Protein AF-A0A1I6UL20-F1 (afdb_monomer_lite)

Secondary structure (DSSP, 8-state):
---------GGG--GGGTT-------HHHHHHHHHGGGSS------TTTHHHHHHHHHHHHHHH-PPP------EE-SS--TTS-SEE--HHHHHHHHHHHTT--S---HHHHHHHHHHHHHGGGHHHHHHSSTTT--

pLDDT: mean 84.68, std 15.03, range [35.81, 98.38]

Sequence (138 aa):
MKTGKHSLSPVIFSGVDFRKRFVLCSLNGASCTWIASKVPALLIGCLLNASAVAEAANHIQKQTGANITVVPCGEHWEDPKDDENDLRPVIEDYLGAGALIEKLQGSKSVEAQLCMGAFQYAKSNLNEYIWDCGRCNA

Foldseek 3Di:
DPPDPDDPDPVVDDPVCPPPDDDDDDPQVVVVVVVCVPPPDDDDFALVCLQVRQVVVQVVCVVPVDDDDQDQRAAADPDDDPPDDRGDHDQRSLLRLLSNLCNHDDDDDPSNVVSVVSNVVCVVVVVVSNCVTPVNVD

Structure (mmCIF, N/CA/C/O backbone):
data_AF-A0A1I6UL20-F1
#
_entry.id   AF-A0A1I6UL20-F1
#
loop_
_atom_site.group_PDB
_atom_site.id
_atom_site.type_symbol
_atom_site.label_atom_id
_atom_site.label_alt_id
_atom_site.label_comp_id
_atom_site.label_asym_id
_atom_site.label_entity_id
_atom_site.label_seq_id
_atom_site.pdbx_PDB_ins_code
_atom_site.Cartn_x
_atom_site.Cartn_y
_atom_site.Cartn_z
_atom_site.occupancy
_atom_site.B_iso_or_equiv
_atom_site.auth_seq_id
_atom_site.auth_comp_id
_atom_site.auth_asym_id
_atom_site.auth_atom_id
_atom_site.pdbx_PDB_model_num
ATOM 1 N N . MET A 1 1 ? 8.675 -31.306 -12.200 1.00 42.25 1 MET A N 1
ATOM 2 C CA . MET A 1 1 ? 8.401 -29.878 -11.932 1.00 42.25 1 MET A CA 1
ATOM 3 C C . MET A 1 1 ? 9.044 -29.092 -13.066 1.00 42.25 1 MET A C 1
ATOM 5 O O . MET A 1 1 ? 10.257 -29.148 -13.187 1.00 42.25 1 MET A O 1
ATOM 9 N N . LYS A 1 2 ? 8.264 -28.517 -13.995 1.00 36.66 2 LYS A N 1
ATOM 10 C CA . LYS A 1 2 ? 8.840 -27.716 -15.089 1.00 36.66 2 LYS A CA 1
ATOM 11 C C . LYS A 1 2 ? 9.354 -26.423 -14.465 1.00 36.66 2 LYS A C 1
ATOM 13 O O . LYS A 1 2 ? 8.548 -25.583 -14.082 1.00 36.66 2 LYS A O 1
ATOM 18 N N . THR A 1 3 ? 10.665 -26.312 -14.309 1.00 42.94 3 THR A N 1
ATOM 19 C CA . THR A 1 3 ? 11.349 -25.074 -13.947 1.00 42.94 3 THR A CA 1
ATOM 20 C C . THR A 1 3 ? 11.181 -24.112 -15.120 1.00 42.94 3 THR A C 1
ATOM 22 O O . THR A 1 3 ? 11.924 -24.143 -16.099 1.00 42.94 3 THR A O 1
ATOM 25 N N . GLY A 1 4 ? 10.110 -23.317 -15.085 1.00 47.62 4 GLY A N 1
ATOM 26 C CA . GLY A 1 4 ? 9.988 -22.182 -15.988 1.00 47.62 4 GLY A CA 1
ATOM 27 C C . GLY A 1 4 ? 11.158 -21.241 -15.719 1.00 47.62 4 GLY A C 1
ATOM 28 O O . GLY A 1 4 ? 11.658 -21.182 -14.599 1.00 47.62 4 GLY A O 1
ATOM 29 N N . LYS A 1 5 ? 11.625 -20.513 -16.732 1.00 44.62 5 LYS A N 1
ATOM 30 C CA . LYS A 1 5 ? 12.512 -19.361 -16.526 1.00 44.62 5 LYS A CA 1
ATOM 31 C C . LYS A 1 5 ? 11.761 -18.354 -15.641 1.00 44.62 5 LYS A C 1
ATOM 33 O O . LYS A 1 5 ? 10.988 -17.553 -16.154 1.00 44.62 5 LYS A O 1
ATOM 38 N N . HIS A 1 6 ? 11.862 -18.480 -14.323 1.00 52.03 6 HIS A N 1
ATOM 39 C CA . HIS A 1 6 ? 11.044 -17.711 -13.393 1.00 52.03 6 HIS A CA 1
ATOM 40 C C . HIS A 1 6 ? 11.628 -16.302 -13.282 1.00 52.03 6 HIS A C 1
ATOM 42 O O . HIS A 1 6 ? 12.657 -16.099 -12.649 1.00 52.03 6 HIS A O 1
ATOM 48 N N . SER A 1 7 ? 10.979 -15.340 -13.934 1.00 70.19 7 SER A N 1
ATOM 49 C CA . SER A 1 7 ? 11.178 -13.914 -13.681 1.00 70.19 7 SER A CA 1
ATOM 50 C C . SER A 1 7 ? 10.078 -13.430 -12.732 1.00 70.19 7 SER A C 1
ATOM 52 O O . SER A 1 7 ? 8.938 -13.877 -12.842 1.00 70.19 7 SER A O 1
ATOM 54 N N . LEU A 1 8 ? 10.403 -12.509 -11.820 1.00 74.56 8 LEU A N 1
ATOM 55 C CA . LEU A 1 8 ? 9.421 -11.782 -10.999 1.00 74.56 8 LEU A CA 1
ATOM 56 C C . LEU A 1 8 ? 8.729 -10.651 -11.777 1.00 74.56 8 LEU A C 1
ATOM 58 O O . LEU A 1 8 ? 7.949 -9.890 -11.211 1.00 74.56 8 LEU A O 1
ATOM 62 N N . SER A 1 9 ? 9.017 -10.524 -13.073 1.00 81.94 9 SER A N 1
ATOM 63 C CA . SER A 1 9 ? 8.456 -9.469 -13.897 1.00 81.94 9 SER A CA 1
ATOM 64 C C . SER A 1 9 ? 6.933 -9.614 -14.028 1.00 81.94 9 SER A C 1
ATOM 66 O O . SER A 1 9 ? 6.451 -10.653 -14.474 1.00 81.94 9 SER A O 1
ATOM 68 N N . PRO A 1 10 ? 6.135 -8.587 -13.703 1.00 82.12 10 PRO A N 1
ATOM 69 C CA . PRO A 1 10 ? 4.684 -8.676 -13.836 1.00 82.12 10 PRO A CA 1
ATOM 70 C C . PRO A 1 10 ? 4.232 -8.828 -15.297 1.00 82.12 10 PRO A C 1
ATOM 72 O O . PRO A 1 10 ? 3.185 -9.420 -15.545 1.00 82.12 10 PRO A O 1
ATOM 75 N N . VAL A 1 11 ? 5.026 -8.368 -16.277 1.00 84.88 11 VAL A N 1
ATOM 76 C CA . VAL A 1 11 ? 4.638 -8.392 -17.702 1.00 84.88 11 VAL A CA 1
ATOM 77 C C . VAL A 1 11 ? 4.611 -9.792 -18.316 1.00 84.88 11 VAL A C 1
ATOM 79 O O . VAL A 1 11 ? 4.059 -9.970 -19.399 1.00 84.88 11 VAL A O 1
ATOM 82 N N . ILE A 1 12 ? 5.187 -10.794 -17.643 1.00 83.81 12 ILE A N 1
ATOM 83 C CA . ILE A 1 12 ? 5.136 -12.183 -18.116 1.00 83.81 12 ILE A CA 1
ATOM 84 C C . ILE A 1 12 ? 3.815 -12.884 -17.770 1.00 83.81 12 ILE A C 1
ATOM 86 O O . ILE A 1 12 ? 3.565 -13.968 -18.292 1.00 83.81 12 ILE A O 1
ATOM 90 N N . PHE A 1 13 ? 2.972 -12.283 -16.921 1.00 84.94 13 PHE A N 1
ATOM 91 C CA . PHE A 1 13 ? 1.656 -12.814 -16.575 1.00 84.94 13 PHE A CA 1
ATOM 92 C C . PHE A 1 13 ? 0.584 -12.197 -17.467 1.00 84.94 13 PHE A C 1
ATOM 94 O O . PHE A 1 13 ? 0.448 -10.979 -17.557 1.00 84.94 13 PHE A O 1
ATOM 101 N N . SER A 1 14 ? -0.215 -13.045 -18.110 1.00 87.62 14 SER A N 1
ATOM 102 C CA . SER A 1 14 ? -1.263 -12.596 -19.030 1.00 87.62 14 SER A CA 1
ATOM 103 C C . SER A 1 14 ? -2.567 -13.371 -18.841 1.00 87.62 14 SER A C 1
ATOM 105 O O . SER A 1 14 ? -2.679 -14.251 -17.987 1.00 87.62 14 SER A O 1
ATOM 107 N N . GLY A 1 15 ? -3.575 -13.083 -19.670 1.00 88.12 15 GLY A N 1
ATOM 108 C CA . GLY A 1 15 ? -4.857 -13.792 -19.631 1.00 88.12 15 GLY A CA 1
ATOM 109 C C . GLY A 1 15 ? -4.733 -15.313 -19.801 1.00 88.12 15 GLY A C 1
ATOM 110 O O . GLY A 1 15 ? -5.546 -16.050 -19.246 1.00 88.12 15 GLY A O 1
ATOM 111 N N . VAL A 1 16 ? -3.689 -15.809 -20.483 1.00 88.88 16 VAL A N 1
ATOM 112 C CA . VAL A 1 16 ? -3.465 -17.260 -20.630 1.00 88.88 16 VAL A CA 1
ATOM 113 C C . VAL A 1 16 ? -3.049 -17.941 -19.328 1.00 88.88 16 VAL A C 1
ATOM 115 O O . VAL A 1 16 ? -3.057 -19.170 -19.247 1.00 88.88 16 VAL A O 1
ATOM 118 N N . ASP A 1 17 ? -2.663 -17.166 -18.317 1.00 88.56 17 ASP A N 1
ATOM 119 C CA . ASP A 1 17 ? -2.243 -17.639 -17.000 1.00 88.56 17 ASP A CA 1
ATOM 120 C C . ASP A 1 17 ? -3.375 -17.641 -15.976 1.00 88.56 17 ASP A C 1
ATOM 122 O O . ASP A 1 17 ? -3.191 -18.079 -14.838 1.00 88.56 17 ASP A O 1
ATOM 126 N N . PHE A 1 18 ? -4.569 -17.215 -16.389 1.00 88.75 18 PHE A N 1
ATOM 127 C CA . PHE A 1 18 ? -5.749 -17.233 -15.546 1.00 88.75 18 PHE A CA 1
ATOM 128 C C . PHE A 1 18 ? -5.998 -18.637 -14.969 1.00 88.75 18 PHE A C 1
ATOM 130 O O . PHE A 1 18 ? -5.951 -19.643 -15.677 1.00 88.75 18 PHE A O 1
ATOM 137 N N . ARG A 1 19 ? -6.253 -18.701 -13.654 1.00 89.19 19 ARG A N 1
ATOM 138 C CA . ARG A 1 19 ? -6.438 -19.934 -12.857 1.00 89.19 19 ARG A CA 1
ATOM 139 C C . ARG A 1 19 ? -5.235 -20.886 -12.793 1.00 89.19 19 ARG A C 1
ATOM 141 O O . ARG A 1 19 ? -5.365 -21.972 -12.223 1.00 89.19 19 ARG A O 1
ATOM 148 N N . LYS A 1 20 ? -4.060 -20.512 -13.307 1.00 91.06 20 LYS A N 1
ATOM 149 C CA . LYS A 1 20 ? -2.824 -21.259 -13.032 1.00 91.06 20 LYS A CA 1
ATOM 150 C C . LYS A 1 20 ? -2.322 -20.954 -11.619 1.00 91.06 20 LYS A C 1
ATOM 152 O O . LYS A 1 20 ? -2.606 -19.905 -11.048 1.00 91.06 20 LYS A O 1
ATOM 157 N N . ARG A 1 21 ? -1.571 -21.899 -11.047 1.00 88.94 21 ARG A N 1
ATOM 158 C CA . ARG A 1 21 ? -0.901 -21.751 -9.747 1.00 88.94 21 ARG A CA 1
ATOM 159 C C . ARG A 1 21 ? 0.587 -21.541 -9.977 1.00 88.94 21 ARG A C 1
ATOM 161 O O . ARG A 1 21 ? 1.189 -22.280 -10.754 1.00 88.94 21 ARG A O 1
ATOM 168 N N . PHE A 1 22 ? 1.159 -20.573 -9.273 1.00 85.25 22 PHE A N 1
ATOM 169 C CA . PHE A 1 22 ? 2.565 -20.203 -9.373 1.00 85.25 22 PHE A CA 1
ATOM 170 C C . PHE A 1 22 ? 3.224 -20.294 -8.003 1.00 85.25 22 PHE A C 1
ATOM 172 O O . PHE A 1 22 ? 2.623 -19.923 -6.997 1.00 85.25 22 PHE A O 1
ATOM 179 N N . VAL A 1 23 ? 4.461 -20.781 -7.980 1.00 85.50 23 VAL A N 1
ATOM 180 C CA . VAL A 1 23 ? 5.352 -20.656 -6.826 1.00 85.50 23 VAL A CA 1
ATOM 181 C C . VAL A 1 23 ? 6.351 -19.570 -7.189 1.00 85.50 23 VAL A C 1
ATOM 183 O O . VAL A 1 23 ? 7.077 -19.715 -8.172 1.00 85.50 23 VAL A O 1
ATOM 186 N N . LEU A 1 24 ? 6.334 -18.468 -6.444 1.00 80.75 24 LEU A N 1
ATOM 187 C CA . LEU A 1 24 ? 7.239 -17.340 -6.631 1.00 80.75 24 LEU A CA 1
ATOM 188 C C . LEU A 1 24 ? 8.156 -17.248 -5.419 1.00 80.75 24 LEU A C 1
ATOM 190 O O . LEU A 1 24 ? 7.684 -17.222 -4.284 1.00 80.75 24 LEU A O 1
ATOM 194 N N . CYS A 1 25 ? 9.458 -17.181 -5.669 1.00 73.50 25 CYS A N 1
ATOM 195 C CA . CYS A 1 25 ? 10.449 -16.927 -4.635 1.00 73.50 25 CYS A CA 1
ATOM 196 C C . CYS A 1 25 ? 10.781 -15.432 -4.666 1.00 73.50 25 CYS A C 1
ATOM 198 O O . CYS A 1 25 ? 11.534 -14.987 -5.526 1.00 73.50 25 CYS A O 1
ATOM 200 N N . SER A 1 26 ? 10.178 -14.652 -3.769 1.00 71.19 26 SER A N 1
ATOM 201 C CA . SER A 1 26 ? 10.539 -13.249 -3.531 1.00 71.19 26 SER A CA 1
ATOM 202 C C . SER A 1 26 ? 11.200 -13.154 -2.162 1.00 71.19 26 SER A C 1
ATOM 204 O O . SER A 1 26 ? 10.614 -13.621 -1.192 1.00 71.19 26 SER A O 1
ATOM 206 N N . LEU A 1 27 ? 12.392 -12.562 -2.074 1.00 69.00 27 LEU A N 1
ATOM 207 C CA . LEU A 1 27 ? 13.114 -12.404 -0.804 1.00 69.00 27 LEU A CA 1
ATOM 208 C C . LEU A 1 27 ? 12.322 -11.532 0.189 1.00 69.00 27 LEU A C 1
ATOM 210 O O . LEU A 1 27 ? 12.098 -11.928 1.334 1.00 69.00 27 LEU A O 1
ATOM 214 N N . ASN A 1 28 ? 11.803 -10.395 -0.281 1.00 72.94 28 ASN A N 1
ATOM 215 C CA . ASN A 1 28 ? 11.163 -9.407 0.592 1.00 72.94 28 ASN A CA 1
ATOM 216 C C . ASN A 1 28 ? 9.702 -9.792 0.865 1.00 72.94 28 ASN A C 1
ATOM 218 O O . ASN A 1 28 ? 9.274 -9.918 2.013 1.00 72.94 28 ASN A O 1
ATOM 222 N N . GLY A 1 29 ? 8.937 -10.074 -0.197 1.00 72.12 29 GLY A N 1
ATOM 223 C CA . GLY A 1 29 ? 7.511 -10.382 -0.081 1.00 72.12 29 GLY A CA 1
ATOM 224 C C . GLY A 1 29 ? 7.229 -11.686 0.673 1.00 72.12 29 GLY A C 1
ATOM 225 O O . GLY A 1 29 ? 6.259 -11.761 1.431 1.00 72.12 29 GLY A O 1
ATOM 226 N N . ALA A 1 30 ? 8.076 -12.714 0.528 1.00 76.75 30 ALA A N 1
ATOM 227 C CA . ALA A 1 30 ? 7.893 -13.965 1.270 1.00 76.75 30 ALA A CA 1
ATOM 228 C C . ALA A 1 30 ? 8.090 -13.766 2.781 1.00 76.75 30 ALA A C 1
ATOM 230 O O . ALA A 1 30 ? 7.322 -14.308 3.573 1.00 76.75 30 ALA A O 1
ATOM 231 N N . SER A 1 31 ? 9.058 -12.941 3.184 1.00 75.38 31 SER A N 1
ATOM 232 C CA . SER A 1 31 ? 9.326 -12.644 4.594 1.00 75.38 31 SER A CA 1
ATOM 233 C C . SER A 1 31 ? 8.150 -11.915 5.252 1.00 75.38 31 SER A C 1
ATOM 235 O O . SER A 1 31 ? 7.654 -12.351 6.294 1.00 75.38 31 SER A O 1
ATOM 237 N N . CYS A 1 32 ? 7.622 -10.866 4.609 1.00 75.81 32 CYS A N 1
ATOM 238 C CA . CYS A 1 32 ? 6.460 -10.131 5.118 1.00 75.81 32 CYS A CA 1
ATOM 239 C C . CYS A 1 32 ? 5.214 -11.021 5.221 1.00 75.81 32 CYS A C 1
ATOM 241 O O . CYS A 1 32 ? 4.512 -10.998 6.233 1.00 75.81 32 CYS A O 1
ATOM 243 N N . THR A 1 33 ? 4.947 -11.838 4.197 1.00 78.56 33 THR A N 1
ATOM 244 C CA . THR A 1 33 ? 3.775 -12.731 4.187 1.00 78.56 33 THR A CA 1
ATOM 245 C C . THR A 1 33 ? 3.884 -13.858 5.211 1.00 78.56 33 THR A C 1
ATOM 247 O O . THR A 1 33 ? 2.887 -14.203 5.844 1.00 78.56 33 THR A O 1
ATOM 250 N N . TRP A 1 34 ? 5.088 -14.385 5.442 1.00 81.06 34 TRP A N 1
ATOM 251 C CA . TRP A 1 34 ? 5.339 -15.369 6.491 1.00 81.06 34 TRP A CA 1
ATOM 252 C C . TRP A 1 34 ? 5.070 -14.803 7.888 1.00 81.06 34 TRP A C 1
ATOM 254 O O . TRP A 1 34 ? 4.348 -15.419 8.676 1.00 81.06 34 TRP A O 1
ATOM 264 N N . ILE A 1 35 ? 5.585 -13.607 8.189 1.00 77.75 35 ILE A N 1
ATOM 265 C CA . ILE A 1 35 ? 5.357 -12.931 9.478 1.00 77.75 35 ILE A CA 1
ATOM 266 C C . ILE A 1 35 ? 3.864 -12.632 9.669 1.00 77.75 35 ILE A C 1
ATOM 268 O O . ILE A 1 35 ? 3.306 -12.871 10.742 1.00 77.75 35 ILE A O 1
ATOM 272 N N . ALA A 1 36 ? 3.196 -12.179 8.610 1.00 82.69 36 ALA A N 1
ATOM 273 C CA . ALA A 1 36 ? 1.776 -11.862 8.623 1.00 82.69 36 ALA A CA 1
ATOM 274 C C . ALA A 1 36 ? 0.851 -13.099 8.607 1.00 82.69 36 ALA A C 1
ATOM 276 O O . ALA A 1 36 ? -0.364 -12.953 8.692 1.00 82.69 36 ALA A O 1
ATOM 277 N N . SER A 1 37 ? 1.379 -14.328 8.581 1.00 81.94 37 SER A N 1
ATOM 278 C CA . SER A 1 37 ? 0.563 -15.559 8.612 1.00 81.94 37 SER A CA 1
ATOM 279 C C . SER A 1 37 ? -0.337 -15.693 9.849 1.00 81.94 37 SER A C 1
ATOM 281 O O . SER A 1 37 ? -1.275 -16.487 9.851 1.00 81.94 37 SER A O 1
ATOM 283 N N . LYS A 1 38 ? -0.057 -14.921 10.903 1.00 83.94 38 LYS A N 1
ATOM 284 C CA . LYS A 1 38 ? -0.797 -14.931 12.169 1.00 83.94 38 LYS A CA 1
ATOM 285 C C . LYS A 1 38 ? -1.846 -13.823 12.286 1.00 83.94 38 LYS A C 1
ATOM 287 O O . LYS A 1 38 ? -2.541 -13.782 13.300 1.00 83.94 38 LYS A O 1
ATOM 292 N N . VAL A 1 39 ? -1.950 -12.912 11.313 1.00 86.38 39 VAL A N 1
ATOM 293 C CA . VAL A 1 39 ? -2.951 -11.835 11.371 1.00 86.38 39 VAL A CA 1
ATOM 294 C C . VAL A 1 39 ? -4.317 -12.312 10.853 1.00 86.38 39 VAL A C 1
ATOM 296 O O . VAL A 1 39 ? -4.366 -13.224 10.029 1.00 86.38 39 VAL A O 1
ATOM 299 N N . PRO A 1 40 ? -5.440 -11.707 11.292 1.00 86.25 40 PRO A N 1
ATOM 300 C CA . PRO A 1 40 ? -6.785 -12.148 10.899 1.00 86.25 40 PRO A CA 1
ATOM 301 C C . PRO A 1 40 ? -7.062 -12.068 9.394 1.00 86.25 40 PRO A C 1
ATOM 303 O O . PRO A 1 40 ? -7.881 -12.819 8.870 1.00 86.25 40 PRO A O 1
ATOM 306 N N . ALA A 1 41 ? -6.396 -11.142 8.703 1.00 92.19 41 ALA A N 1
ATOM 307 C CA . ALA A 1 41 ? -6.474 -10.984 7.262 1.00 92.19 41 ALA A CA 1
ATOM 308 C C . ALA A 1 41 ? -5.159 -10.412 6.729 1.00 92.19 41 ALA A C 1
ATOM 310 O O . ALA A 1 41 ? -4.626 -9.452 7.283 1.00 92.19 41 ALA A O 1
ATOM 311 N N . LEU A 1 42 ? -4.668 -10.984 5.629 1.00 93.38 42 LEU A N 1
ATOM 312 C CA . LEU A 1 42 ? -3.484 -10.524 4.913 1.00 93.38 42 LEU A CA 1
ATOM 313 C C . LEU A 1 42 ? -3.882 -10.142 3.488 1.00 93.38 42 LEU A C 1
ATOM 315 O O . LEU A 1 42 ? -4.407 -10.966 2.741 1.00 93.38 42 LEU A O 1
ATOM 319 N N . LEU A 1 43 ? -3.624 -8.890 3.119 1.00 94.44 43 LEU A N 1
ATOM 320 C CA . LEU A 1 43 ? -3.861 -8.357 1.782 1.00 94.44 43 LEU A CA 1
ATOM 321 C C . LEU A 1 43 ? -2.531 -7.921 1.169 1.00 94.44 43 LEU A C 1
ATOM 323 O O . LEU A 1 43 ? -1.673 -7.390 1.870 1.00 94.44 43 LEU A O 1
ATOM 327 N N . ILE A 1 44 ? -2.376 -8.126 -0.140 1.00 93.38 44 ILE A N 1
ATOM 328 C CA . ILE A 1 44 ? -1.166 -7.754 -0.882 1.00 93.38 44 ILE A CA 1
ATOM 329 C C . ILE A 1 44 ? -1.500 -6.602 -1.826 1.00 93.38 44 ILE A C 1
ATOM 331 O O . ILE A 1 44 ? -2.344 -6.742 -2.715 1.00 93.38 44 ILE A O 1
ATOM 335 N N . GLY A 1 45 ? -0.840 -5.465 -1.610 1.00 92.75 45 GLY A N 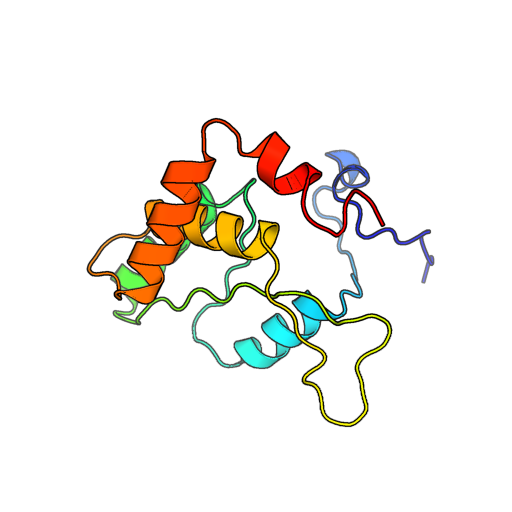1
ATOM 336 C CA . GLY A 1 45 ? -1.051 -4.230 -2.357 1.00 92.75 45 GLY A CA 1
ATOM 337 C C . GLY A 1 45 ? 0.150 -3.824 -3.200 1.00 92.75 45 GLY A C 1
ATOM 338 O O . GLY A 1 45 ? 1.295 -4.052 -2.831 1.00 92.75 45 GLY A O 1
ATOM 339 N N . CYS A 1 46 ? -0.142 -3.192 -4.327 1.00 92.62 46 CYS A N 1
ATOM 340 C CA . CYS A 1 46 ? 0.779 -2.463 -5.183 1.00 92.62 46 CYS A CA 1
ATOM 341 C C . CYS A 1 46 ? 0.039 -1.259 -5.792 1.00 92.62 46 CYS A C 1
ATOM 343 O O . CYS A 1 46 ? -1.182 -1.131 -5.666 1.00 92.62 46 CYS A O 1
ATOM 345 N N . LEU A 1 47 ? 0.752 -0.383 -6.503 1.00 92.44 47 LEU A N 1
ATOM 346 C CA . LEU A 1 47 ? 0.142 0.786 -7.155 1.00 92.44 47 LEU A CA 1
ATOM 347 C C . LEU A 1 47 ? -1.019 0.411 -8.095 1.00 92.44 47 LEU A C 1
ATOM 349 O O . LEU A 1 47 ? -2.014 1.128 -8.162 1.00 92.44 47 LEU A O 1
ATOM 353 N N . LEU A 1 48 ? -0.927 -0.738 -8.775 1.00 92.69 48 LEU A N 1
ATOM 354 C CA . LEU A 1 48 ? -1.927 -1.185 -9.751 1.00 92.69 48 LEU A CA 1
ATOM 355 C C . LEU A 1 48 ? -3.253 -1.628 -9.115 1.00 92.69 48 LEU A C 1
ATOM 357 O O . LEU A 1 48 ? -4.282 -1.597 -9.785 1.00 92.69 48 LEU A O 1
ATOM 361 N N . ASN A 1 49 ? -3.249 -2.053 -7.848 1.00 95.94 49 ASN A N 1
ATOM 362 C CA . ASN A 1 49 ? -4.441 -2.565 -7.164 1.00 95.94 49 ASN A CA 1
ATOM 363 C C . ASN A 1 49 ? -4.773 -1.814 -5.861 1.00 95.94 49 ASN A C 1
ATOM 365 O O . ASN A 1 49 ? -5.652 -2.2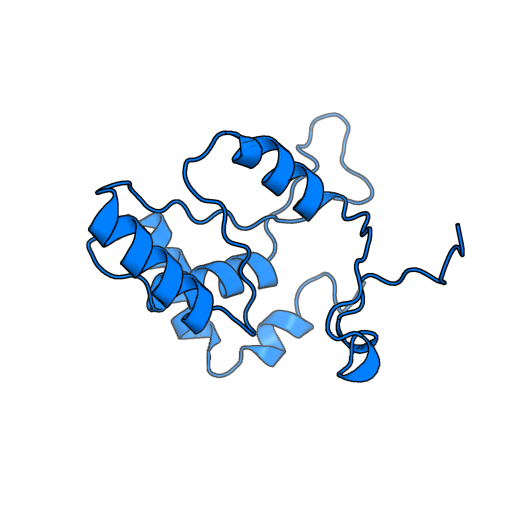58 -5.122 1.00 95.94 49 ASN A O 1
ATOM 369 N N . ALA A 1 50 ? -4.120 -0.678 -5.594 1.00 97.12 50 ALA A N 1
ATOM 370 C CA . ALA A 1 50 ? -4.245 0.079 -4.347 1.00 97.12 50 ALA A CA 1
ATOM 371 C C . ALA A 1 50 ? -5.707 0.350 -3.951 1.00 97.12 50 ALA A C 1
ATOM 373 O O . ALA A 1 50 ? -6.096 0.090 -2.813 1.00 97.12 50 ALA A O 1
ATOM 374 N N . SER A 1 51 ? -6.543 0.792 -4.898 1.00 97.62 51 SER A N 1
ATOM 375 C CA . SER A 1 51 ? -7.972 1.036 -4.654 1.00 97.62 51 SER A CA 1
ATOM 376 C C . SER A 1 51 ? -8.728 -0.232 -4.248 1.00 97.62 51 SER A C 1
ATOM 378 O O . SER A 1 51 ? -9.487 -0.206 -3.284 1.00 97.62 51 SER A O 1
ATOM 380 N N . ALA A 1 52 ? -8.501 -1.345 -4.953 1.00 98.25 52 ALA A N 1
ATOM 381 C CA . ALA A 1 52 ? -9.189 -2.609 -4.690 1.00 98.25 52 ALA A CA 1
ATOM 382 C C . ALA A 1 52 ? -8.790 -3.196 -3.327 1.00 98.25 52 ALA A C 1
ATOM 384 O O . ALA A 1 52 ? -9.629 -3.703 -2.584 1.00 98.25 52 ALA A O 1
ATOM 385 N N . VAL A 1 53 ? -7.508 -3.086 -2.968 1.00 98.12 53 VAL A N 1
ATOM 386 C CA . VAL A 1 53 ? -7.009 -3.530 -1.663 1.00 98.12 53 VAL A CA 1
ATOM 387 C C . VAL A 1 53 ? -7.557 -2.659 -0.540 1.00 98.12 53 VAL A C 1
ATOM 389 O O . VAL A 1 53 ? -7.992 -3.195 0.476 1.00 98.12 53 VAL A O 1
ATOM 392 N N . ALA A 1 54 ? -7.590 -1.338 -0.717 1.00 98.31 54 ALA A N 1
ATOM 393 C CA . ALA A 1 54 ? -8.157 -0.435 0.277 1.00 98.31 54 ALA A CA 1
ATOM 394 C C . ALA A 1 54 ? -9.659 -0.678 0.490 1.00 98.31 54 ALA A C 1
ATOM 396 O O . ALA A 1 54 ? -10.126 -0.675 1.627 1.00 98.31 54 ALA A O 1
ATOM 397 N N . GLU A 1 55 ? -10.417 -0.939 -0.578 1.00 98.38 55 GLU A N 1
ATOM 398 C CA . GLU A 1 55 ? -11.833 -1.307 -0.485 1.00 98.38 55 GLU A CA 1
ATOM 399 C C . GLU A 1 55 ? -12.031 -2.594 0.328 1.00 98.38 55 GLU A C 1
ATOM 401 O O . GLU A 1 55 ? -12.814 -2.609 1.282 1.00 98.38 55 GLU A O 1
ATOM 406 N N . ALA A 1 56 ? -11.265 -3.645 0.017 1.00 98.19 56 ALA A N 1
ATOM 407 C CA . ALA A 1 56 ? -11.297 -4.897 0.767 1.00 98.19 56 AL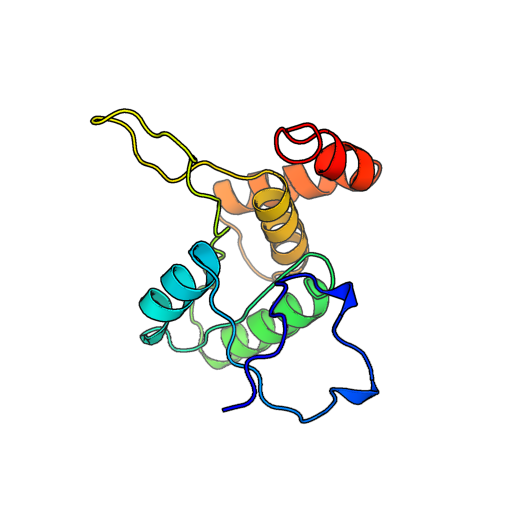A A CA 1
ATOM 408 C C . ALA A 1 56 ? -10.903 -4.696 2.241 1.00 98.19 56 ALA A C 1
ATOM 410 O O . ALA A 1 56 ? -11.565 -5.219 3.138 1.00 98.19 56 ALA A O 1
ATOM 411 N N . ALA A 1 57 ? -9.867 -3.897 2.506 1.00 97.62 57 ALA A N 1
ATOM 412 C CA . ALA A 1 57 ? -9.401 -3.604 3.857 1.00 97.62 57 ALA A CA 1
ATOM 413 C C . ALA A 1 57 ? -10.458 -2.850 4.677 1.00 97.62 57 ALA A C 1
ATOM 415 O O . ALA A 1 57 ? -10.740 -3.237 5.809 1.00 97.62 57 ALA A O 1
ATOM 416 N N . ASN A 1 58 ? -11.101 -1.830 4.097 1.00 98.25 58 ASN A N 1
ATOM 417 C CA . ASN A 1 58 ? -12.196 -1.097 4.737 1.00 98.25 58 ASN A CA 1
ATOM 418 C C . ASN A 1 58 ? -13.380 -2.025 5.061 1.00 98.25 58 ASN A C 1
ATOM 420 O O . ASN A 1 58 ? -13.968 -1.934 6.138 1.00 98.25 58 ASN A O 1
ATOM 424 N N . HIS A 1 59 ? -13.723 -2.945 4.152 1.00 98.00 59 HIS A N 1
ATOM 425 C CA . HIS A 1 59 ? -14.790 -3.920 4.379 1.00 98.00 59 HIS A CA 1
ATOM 426 C C . HIS A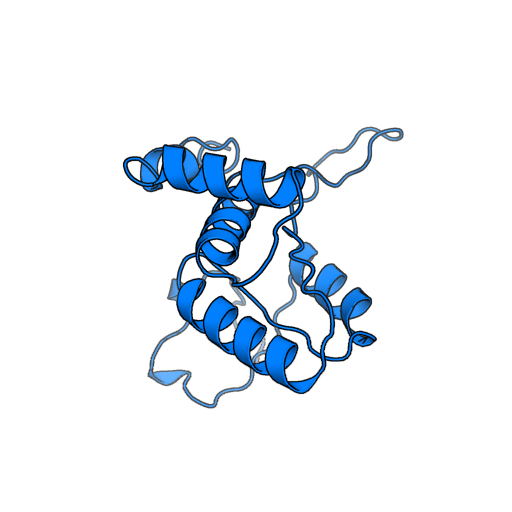 1 59 ? -14.479 -4.850 5.562 1.00 98.00 59 HIS A C 1
ATOM 428 O O . HIS A 1 59 ? -15.308 -5.007 6.459 1.00 98.00 59 HIS A O 1
ATOM 434 N N . ILE A 1 60 ? -13.268 -5.411 5.598 1.00 96.62 60 ILE A N 1
ATOM 435 C CA . ILE A 1 60 ? -12.810 -6.293 6.680 1.00 96.62 60 ILE A CA 1
ATOM 436 C C . ILE A 1 60 ? -12.731 -5.529 8.005 1.00 96.62 60 ILE A C 1
ATOM 438 O O . ILE A 1 60 ? -13.171 -6.038 9.037 1.00 96.62 60 ILE A O 1
ATOM 442 N N . GLN A 1 61 ? -12.225 -4.295 7.993 1.00 96.31 61 GLN A N 1
ATOM 443 C CA . GLN A 1 61 ? -12.156 -3.452 9.186 1.00 96.31 61 GLN A CA 1
ATOM 444 C C . GLN A 1 61 ? -13.550 -3.182 9.750 1.00 96.31 61 GLN A C 1
ATOM 446 O O . GLN A 1 61 ? -13.757 -3.323 10.952 1.00 96.31 61 GLN A O 1
ATOM 451 N N . LYS A 1 62 ? -14.533 -2.890 8.893 1.00 96.69 62 LYS A N 1
ATOM 452 C CA . LYS A 1 62 ? -15.918 -2.666 9.319 1.00 96.69 62 LYS A CA 1
ATOM 453 C C . LYS A 1 62 ? -16.544 -3.908 9.960 1.00 96.69 62 LYS A C 1
ATOM 455 O O . LYS A 1 62 ? -17.364 -3.776 10.863 1.00 96.69 62 LYS A O 1
ATOM 460 N N . GLN A 1 63 ? -16.183 -5.101 9.492 1.00 96.44 63 GLN A N 1
ATOM 461 C CA . GLN A 1 63 ? -16.691 -6.368 10.028 1.00 96.44 63 GLN A CA 1
ATOM 462 C C . GLN A 1 63 ? -16.011 -6.783 11.336 1.00 96.44 63 GLN A C 1
ATOM 464 O O . GLN A 1 63 ? -16.659 -7.353 12.208 1.00 96.44 63 GLN A O 1
ATOM 469 N N . THR A 1 64 ? -14.710 -6.529 11.459 1.00 94.81 64 THR A N 1
ATOM 470 C CA . THR A 1 64 ? -13.882 -7.054 12.557 1.00 94.81 64 THR A CA 1
ATOM 471 C C . THR A 1 64 ? -13.599 -6.030 13.653 1.00 94.81 64 THR A C 1
ATOM 473 O O . THR A 1 64 ? -13.249 -6.411 14.765 1.00 94.81 64 THR A O 1
ATOM 476 N N . GLY A 1 65 ? -13.700 -4.735 13.345 1.00 94.12 65 GLY A N 1
ATOM 477 C CA . GLY A 1 65 ? -13.234 -3.642 14.200 1.00 94.12 65 GLY A CA 1
ATOM 478 C C . GLY A 1 65 ? -11.708 -3.561 14.343 1.00 94.12 65 GLY A C 1
ATOM 479 O O . GLY A 1 65 ? -11.222 -2.740 15.117 1.00 94.12 65 GLY A O 1
ATOM 480 N N . ALA A 1 66 ? -10.944 -4.399 13.634 1.00 92.38 66 ALA A N 1
ATOM 481 C CA . ALA A 1 66 ? -9.491 -4.454 13.750 1.00 92.38 66 ALA A CA 1
ATOM 482 C C . ALA A 1 66 ? -8.811 -3.267 13.051 1.00 92.38 66 ALA A C 1
ATOM 484 O O . ALA A 1 66 ? -9.221 -2.844 11.972 1.00 92.38 66 ALA A O 1
ATOM 485 N N . ASN A 1 67 ? -7.724 -2.759 13.634 1.00 94.69 67 ASN A N 1
ATOM 486 C CA . ASN A 1 67 ? -6.911 -1.728 12.990 1.00 94.69 67 ASN A CA 1
ATOM 487 C C . ASN A 1 67 ? -6.225 -2.271 11.728 1.00 94.69 67 ASN A C 1
ATOM 489 O O . ASN A 1 67 ? -5.839 -3.439 11.667 1.00 94.69 67 ASN A O 1
ATOM 493 N N . ILE A 1 68 ? -6.036 -1.396 10.740 1.00 96.31 68 ILE A N 1
ATOM 494 C CA . ILE A 1 68 ? -5.314 -1.710 9.505 1.00 96.31 68 ILE A CA 1
ATOM 495 C C . ILE A 1 68 ? -3.873 -1.223 9.654 1.00 96.31 68 ILE A C 1
ATOM 497 O O . ILE A 1 68 ? -3.638 -0.030 9.843 1.00 96.31 68 ILE A O 1
ATOM 501 N N . THR A 1 69 ? -2.915 -2.138 9.515 1.00 95.19 69 THR A N 1
ATOM 502 C CA . THR A 1 69 ? -1.484 -1.819 9.445 1.00 95.19 69 THR A CA 1
ATOM 503 C C . THR A 1 69 ? -1.008 -1.986 8.008 1.00 95.19 69 THR A C 1
ATOM 505 O O . THR A 1 69 ? -1.197 -3.046 7.414 1.00 95.19 69 THR A O 1
ATOM 508 N N . VAL A 1 70 ? -0.381 -0.951 7.449 1.00 95.06 70 VAL A N 1
ATOM 509 C CA . VAL A 1 70 ? 0.224 -0.985 6.110 1.00 95.06 70 VAL A CA 1
ATOM 510 C C . VAL A 1 70 ? 1.734 -1.119 6.270 1.00 95.06 70 VAL A C 1
ATOM 512 O O . VAL A 1 70 ? 2.350 -0.302 6.950 1.00 95.06 70 VAL A O 1
ATOM 515 N N . VAL A 1 71 ? 2.321 -2.150 5.660 1.00 91.94 71 VAL A N 1
ATOM 516 C CA . VAL A 1 71 ? 3.757 -2.450 5.757 1.00 91.94 71 VAL A CA 1
ATOM 517 C C . VAL A 1 71 ? 4.393 -2.310 4.368 1.00 91.94 71 VAL A C 1
ATOM 519 O O . VAL A 1 71 ? 4.205 -3.205 3.540 1.00 91.94 71 VAL A O 1
ATOM 522 N N . PRO A 1 72 ? 5.114 -1.211 4.073 1.00 90.56 72 PRO A N 1
ATOM 523 C CA . PRO A 1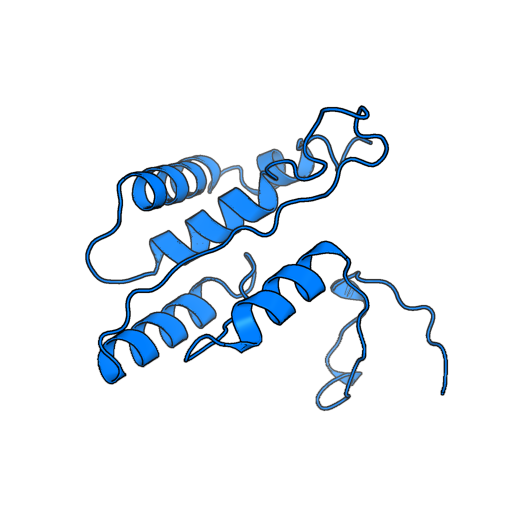 72 ? 5.985 -1.155 2.899 1.00 90.56 72 PRO A CA 1
ATOM 524 C C . PRO A 1 72 ? 7.117 -2.180 3.076 1.00 90.56 72 PRO A C 1
ATOM 526 O O . PRO A 1 72 ? 7.733 -2.235 4.139 1.00 90.56 72 PRO A O 1
ATOM 529 N N . CYS A 1 73 ? 7.345 -3.033 2.075 1.00 84.94 73 CYS A N 1
ATOM 530 C CA . CYS A 1 73 ? 8.205 -4.214 2.218 1.00 84.94 73 CYS A CA 1
ATOM 531 C C . CYS A 1 73 ? 9.701 -3.878 2.156 1.00 84.94 73 CYS A C 1
ATOM 533 O O . CYS A 1 73 ? 10.503 -4.611 2.728 1.00 84.94 73 CYS A O 1
ATOM 535 N N . GLY A 1 74 ? 10.069 -2.781 1.495 1.00 84.56 74 GLY A N 1
ATOM 536 C CA . GLY A 1 74 ? 11.451 -2.340 1.356 1.00 84.56 74 GLY A CA 1
ATOM 537 C C . GLY A 1 74 ? 12.291 -3.266 0.475 1.00 84.56 74 GLY A C 1
ATOM 538 O O . GLY A 1 74 ? 11.792 -4.143 -0.242 1.00 84.56 74 GLY A O 1
ATOM 539 N N . GLU A 1 75 ? 13.604 -3.065 0.524 1.00 79.56 75 GLU A N 1
ATOM 540 C CA . GLU A 1 75 ? 14.579 -3.942 -0.120 1.00 79.56 75 GLU A CA 1
ATOM 541 C C . GLU A 1 75 ? 15.799 -4.172 0.750 1.00 79.56 75 GLU A C 1
ATOM 543 O O . GLU A 1 75 ? 16.081 -3.377 1.639 1.00 79.56 75 GLU A O 1
ATOM 548 N N . HIS A 1 76 ? 16.514 -5.256 0.472 1.00 75.56 76 HIS A N 1
ATOM 549 C CA . HIS A 1 76 ? 17.798 -5.512 1.099 1.00 75.56 76 HIS A CA 1
ATOM 550 C C . HIS A 1 76 ? 18.921 -4.842 0.295 1.00 75.56 76 HIS A C 1
ATOM 552 O O . HIS A 1 76 ? 18.880 -4.859 -0.936 1.00 75.56 76 HIS A O 1
ATOM 558 N N . TRP A 1 77 ? 19.912 -4.270 0.979 1.00 68.25 77 TRP A N 1
ATOM 559 C CA . TRP A 1 77 ? 21.193 -3.886 0.389 1.00 68.25 77 TRP A CA 1
ATOM 560 C C . TRP A 1 77 ? 21.888 -5.116 -0.201 1.00 68.25 77 TRP A C 1
ATOM 562 O O . TRP A 1 77 ? 21.811 -6.203 0.369 1.00 68.25 77 TRP A O 1
ATOM 572 N N . GLU A 1 78 ? 22.574 -4.946 -1.333 1.00 66.19 78 GLU A N 1
ATOM 573 C CA . GLU A 1 78 ? 23.366 -6.031 -1.929 1.00 66.19 78 GLU A CA 1
ATOM 574 C C . GLU A 1 78 ? 24.652 -6.308 -1.129 1.00 66.19 78 GLU A C 1
ATOM 576 O O . GLU A 1 78 ? 25.037 -7.466 -1.015 1.00 66.19 78 GLU A O 1
ATOM 581 N N . ASP A 1 79 ? 25.236 -5.276 -0.501 1.00 68.94 79 ASP A N 1
ATOM 582 C CA . ASP A 1 79 ? 26.455 -5.345 0.325 1.00 68.94 79 ASP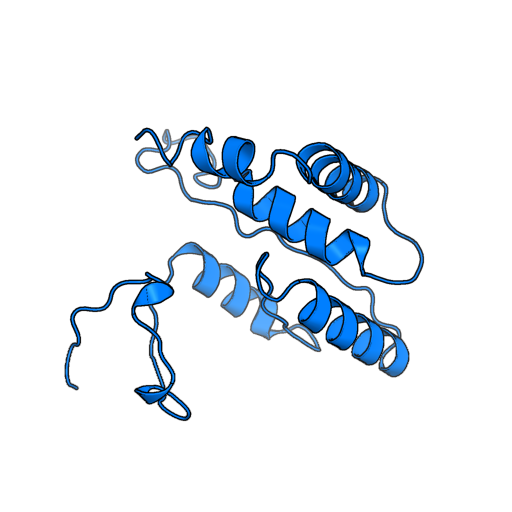 A CA 1
ATOM 583 C C . ASP A 1 79 ? 26.310 -4.512 1.623 1.00 68.94 79 ASP A C 1
ATOM 585 O O . ASP A 1 79 ? 26.888 -3.424 1.748 1.00 68.94 79 ASP A O 1
ATOM 589 N N . PRO A 1 80 ? 25.496 -4.956 2.594 1.00 68.88 80 PRO A N 1
ATOM 590 C CA . PRO A 1 80 ? 25.397 -4.299 3.896 1.00 68.88 80 PRO A CA 1
ATOM 591 C C . PRO A 1 80 ? 26.728 -4.401 4.656 1.00 68.88 80 PRO A C 1
ATOM 593 O O . PRO A 1 80 ? 27.427 -5.413 4.580 1.00 68.88 80 PRO A O 1
ATOM 596 N N . LYS A 1 81 ? 27.101 -3.357 5.407 1.00 74.00 81 LYS A N 1
ATOM 597 C CA . LYS A 1 81 ? 28.228 -3.464 6.350 1.00 74.00 81 LYS A CA 1
ATOM 598 C C . LYS A 1 81 ? 27.831 -4.357 7.522 1.00 74.00 81 LYS A C 1
ATOM 600 O O . LYS A 1 81 ? 26.660 -4.392 7.885 1.00 74.00 81 LYS A O 1
ATOM 605 N N . ASP A 1 82 ? 28.811 -5.011 8.146 1.00 74.31 82 ASP A N 1
ATOM 606 C CA . ASP A 1 82 ? 28.604 -5.976 9.243 1.00 74.31 82 ASP A CA 1
ATOM 607 C C . ASP A 1 82 ? 27.796 -5.426 10.447 1.00 74.31 82 ASP A C 1
ATOM 609 O O . ASP A 1 82 ? 27.336 -6.202 11.286 1.00 74.31 82 ASP A O 1
ATOM 613 N N . ASP A 1 83 ? 27.622 -4.104 10.556 1.00 77.38 83 ASP A N 1
ATOM 614 C CA . ASP A 1 83 ? 26.864 -3.406 11.599 1.00 77.38 83 ASP A CA 1
ATOM 615 C C . ASP A 1 83 ? 25.584 -2.690 11.113 1.00 77.38 83 ASP A C 1
ATOM 617 O O . ASP A 1 83 ? 24.893 -2.059 11.920 1.00 77.38 83 ASP A O 1
ATOM 621 N N . GLU A 1 84 ? 25.227 -2.790 9.830 1.00 69.69 84 GLU A N 1
ATOM 622 C CA . GLU A 1 84 ? 24.039 -2.150 9.258 1.00 69.69 84 GLU A CA 1
ATOM 623 C C . GLU A 1 84 ? 22.859 -3.131 9.144 1.00 69.69 84 GLU A C 1
ATOM 625 O O . GLU A 1 84 ? 23.016 -4.333 8.959 1.00 69.69 84 GLU A O 1
ATOM 630 N N . ASN A 1 85 ? 21.633 -2.612 9.271 1.00 67.00 85 ASN A N 1
ATOM 631 C CA . ASN A 1 85 ? 20.445 -3.380 8.911 1.00 67.00 85 ASN A CA 1
ATOM 632 C C . ASN A 1 85 ? 20.349 -3.422 7.385 1.00 67.00 85 ASN A C 1
ATOM 634 O O . ASN A 1 85 ? 20.228 -2.376 6.746 1.00 67.00 85 ASN A O 1
ATOM 638 N N . ASP A 1 86 ? 20.348 -4.626 6.824 1.00 74.81 86 ASP A N 1
ATOM 639 C CA . ASP A 1 86 ? 20.250 -4.861 5.387 1.00 74.81 86 ASP A CA 1
ATOM 640 C C . ASP A 1 86 ? 19.003 -4.222 4.764 1.00 74.81 86 ASP A C 1
ATOM 642 O O . ASP A 1 86 ? 19.007 -3.937 3.574 1.00 74.81 86 ASP A O 1
ATOM 646 N N . LEU A 1 87 ? 17.933 -3.982 5.530 1.00 77.00 87 LEU A N 1
ATOM 647 C CA . LEU A 1 87 ? 16.693 -3.411 5.012 1.00 77.00 87 LEU A CA 1
ATOM 648 C C . LEU A 1 87 ? 16.793 -1.892 4.805 1.00 77.00 87 LEU A C 1
ATOM 650 O O . LEU A 1 87 ? 16.894 -1.125 5.766 1.00 77.00 87 LEU A O 1
ATOM 654 N N . ARG A 1 88 ? 16.625 -1.439 3.560 1.00 79.25 88 ARG A N 1
ATOM 655 C CA . ARG A 1 88 ? 16.482 -0.021 3.217 1.00 79.25 88 ARG A CA 1
ATOM 656 C C . ARG A 1 88 ? 15.044 0.352 2.839 1.00 79.25 88 ARG A C 1
ATOM 658 O O . ARG A 1 88 ? 14.344 -0.438 2.197 1.00 79.25 88 ARG A O 1
ATOM 665 N N . PRO A 1 89 ? 14.591 1.571 3.192 1.00 78.88 89 PRO A N 1
ATOM 666 C CA . PRO A 1 89 ? 13.362 2.132 2.657 1.00 78.88 89 PRO A CA 1
ATOM 667 C C . PRO A 1 89 ? 13.442 2.288 1.143 1.00 78.88 89 PRO A C 1
ATOM 669 O O . PRO A 1 89 ? 14.473 2.657 0.584 1.00 78.88 89 PRO A O 1
ATOM 672 N N . VAL A 1 90 ? 12.311 2.049 0.499 1.00 85.88 90 VAL A N 1
ATOM 673 C CA . VAL A 1 90 ? 12.190 2.023 -0.950 1.00 85.88 90 VAL A CA 1
ATOM 674 C C . VAL A 1 90 ? 11.085 2.979 -1.359 1.00 85.88 90 VAL A C 1
ATOM 676 O O . VAL A 1 90 ? 9.976 2.904 -0.823 1.00 85.88 90 VAL A O 1
ATOM 679 N N . ILE A 1 91 ? 11.383 3.895 -2.285 1.00 89.06 91 ILE A N 1
ATOM 680 C CA . ILE A 1 91 ? 10.439 4.955 -2.649 1.00 89.06 91 ILE A CA 1
ATOM 681 C C . ILE A 1 91 ? 9.190 4.375 -3.318 1.00 89.06 91 ILE A C 1
ATOM 683 O O . ILE A 1 91 ? 8.091 4.808 -2.988 1.00 89.06 91 ILE A O 1
ATOM 687 N N . GLU A 1 92 ? 9.312 3.361 -4.181 1.00 89.69 92 GLU A N 1
ATOM 688 C CA . GLU A 1 92 ? 8.158 2.750 -4.844 1.00 89.69 92 GLU A CA 1
ATOM 689 C C . GLU A 1 92 ? 7.195 2.086 -3.849 1.00 89.69 92 GLU A C 1
ATOM 691 O O . GLU A 1 92 ? 5.980 2.261 -3.957 1.00 89.69 92 GLU A O 1
ATOM 696 N N . ASP A 1 93 ? 7.725 1.410 -2.829 1.00 90.94 93 ASP A N 1
ATOM 697 C CA . ASP A 1 93 ? 6.929 0.798 -1.764 1.00 90.94 93 ASP A CA 1
ATOM 698 C C . ASP A 1 93 ? 6.294 1.856 -0.863 1.00 90.94 93 ASP A C 1
ATOM 700 O O . ASP A 1 93 ? 5.132 1.729 -0.473 1.00 90.94 93 ASP A O 1
ATOM 704 N N . TYR A 1 94 ? 7.030 2.925 -0.554 1.00 93.12 94 TYR A N 1
ATOM 705 C CA . TYR A 1 94 ? 6.521 4.030 0.251 1.00 93.12 94 TYR A CA 1
ATOM 706 C C . TYR A 1 94 ? 5.391 4.783 -0.465 1.00 93.12 94 TYR A C 1
ATOM 708 O O . TYR A 1 94 ? 4.340 5.042 0.122 1.00 93.12 94 TYR A O 1
ATOM 716 N N . LEU A 1 95 ? 5.556 5.073 -1.758 1.00 95.12 95 LEU A N 1
ATOM 717 C CA . LEU A 1 95 ? 4.519 5.693 -2.585 1.00 95.12 95 LEU A CA 1
ATOM 718 C C . LEU A 1 95 ? 3.339 4.739 -2.815 1.00 95.12 95 LEU A C 1
ATOM 720 O O . LEU A 1 95 ? 2.188 5.176 -2.789 1.00 95.12 95 LEU A O 1
ATOM 724 N N . GLY A 1 96 ? 3.599 3.438 -2.972 1.00 95.19 96 GLY A N 1
ATOM 725 C CA . GLY A 1 96 ? 2.573 2.397 -3.040 1.00 95.19 96 GLY A CA 1
ATOM 726 C C . GLY A 1 96 ? 1.725 2.319 -1.770 1.00 95.19 96 GLY A C 1
ATOM 727 O O . GLY A 1 96 ? 0.494 2.277 -1.846 1.00 95.19 96 GLY A O 1
ATOM 728 N N . ALA A 1 97 ? 2.364 2.377 -0.600 1.00 96.31 97 ALA A N 1
ATOM 729 C CA . ALA A 1 97 ? 1.680 2.462 0.685 1.00 96.31 97 ALA A CA 1
ATOM 730 C C . ALA A 1 97 ? 0.846 3.747 0.785 1.00 96.31 97 ALA A C 1
ATOM 732 O O . ALA A 1 97 ? -0.330 3.680 1.142 1.00 96.31 97 ALA A O 1
ATOM 733 N N . GLY A 1 98 ? 1.400 4.898 0.395 1.00 97.56 98 GLY A N 1
ATOM 734 C CA . GLY A 1 98 ? 0.683 6.175 0.385 1.00 97.56 98 GLY A CA 1
ATOM 735 C C . GLY A 1 98 ? -0.557 6.159 -0.517 1.00 97.56 98 GLY A C 1
ATOM 736 O O . GLY A 1 98 ? -1.617 6.644 -0.113 1.00 97.56 98 GLY A O 1
ATOM 737 N N . ALA A 1 99 ? -0.464 5.530 -1.693 1.00 97.62 99 ALA A N 1
ATOM 738 C CA . ALA A 1 99 ? -1.582 5.354 -2.620 1.00 97.62 99 ALA A CA 1
ATOM 739 C C . ALA A 1 99 ? -2.730 4.536 -2.015 1.00 97.62 99 ALA A C 1
ATOM 741 O O . ALA A 1 99 ? -3.901 4.871 -2.197 1.00 97.62 99 ALA A O 1
ATOM 742 N N . LEU A 1 100 ? -2.398 3.475 -1.276 1.00 98.00 100 LEU A N 1
ATOM 743 C CA . LEU A 1 100 ? -3.368 2.647 -0.564 1.00 98.00 100 LEU A CA 1
ATOM 744 C C . LEU A 1 100 ? -3.977 3.418 0.617 1.00 98.00 100 LEU A C 1
ATOM 746 O O . LEU A 1 100 ? -5.199 3.455 0.761 1.00 98.00 100 LEU A O 1
ATOM 750 N N . ILE A 1 101 ? -3.148 4.085 1.428 1.00 98.31 101 ILE A N 1
ATOM 751 C CA . ILE A 1 101 ? -3.583 4.852 2.605 1.00 98.31 101 ILE A CA 1
ATOM 752 C C . ILE A 1 101 ? -4.525 5.999 2.215 1.00 98.31 101 ILE A C 1
ATOM 754 O O . ILE A 1 101 ? -5.502 6.232 2.931 1.00 98.31 101 ILE A O 1
ATOM 758 N N . GLU A 1 102 ? -4.299 6.667 1.073 1.00 98.12 102 GLU A N 1
ATOM 759 C CA . GLU A 1 102 ? -5.202 7.697 0.520 1.00 98.12 102 GLU A CA 1
ATOM 760 C C . GLU A 1 102 ? -6.656 7.194 0.427 1.00 98.12 102 GLU A C 1
ATOM 762 O O . GLU A 1 102 ? -7.601 7.971 0.562 1.00 98.12 102 GLU A O 1
ATOM 767 N N . LYS A 1 103 ? -6.847 5.885 0.219 1.00 98.06 103 LYS A N 1
ATOM 768 C CA . LYS A 1 103 ? -8.152 5.240 0.026 1.00 98.06 103 LYS A CA 1
ATOM 769 C C . LYS A 1 103 ? -8.709 4.558 1.283 1.00 98.06 103 LYS A C 1
ATOM 771 O O . LYS A 1 103 ? -9.860 4.115 1.272 1.00 98.06 103 LYS A O 1
ATOM 776 N N . LEU A 1 104 ? -7.939 4.473 2.369 1.00 98.31 104 LEU A N 1
ATOM 777 C CA . LEU A 1 104 ? -8.419 3.917 3.637 1.00 98.31 104 LEU A CA 1
ATOM 778 C C . LEU A 1 104 ? -9.345 4.899 4.359 1.00 98.31 104 LEU A C 1
ATOM 780 O O . LEU A 1 104 ? -9.122 6.112 4.369 1.00 98.31 104 LEU A O 1
ATOM 784 N N . GLN A 1 105 ? -10.384 4.372 4.995 1.00 97.38 105 GLN A N 1
ATOM 785 C CA . GLN A 1 105 ? -11.344 5.145 5.781 1.00 97.38 105 GLN A CA 1
ATOM 786 C C . GLN A 1 105 ? -10.902 5.258 7.248 1.00 97.38 105 GLN A C 1
ATOM 788 O O . GLN A 1 105 ? -10.004 4.553 7.701 1.00 97.38 105 GLN A O 1
ATOM 793 N N . GLY A 1 106 ? -11.538 6.162 7.995 1.00 96.12 106 GLY A N 1
ATOM 794 C CA . GLY A 1 106 ? -11.262 6.362 9.419 1.00 96.12 106 GLY A CA 1
ATOM 795 C C . GLY A 1 106 ? -10.042 7.239 9.713 1.00 96.12 106 GLY A C 1
ATOM 796 O O . GLY A 1 106 ? -9.478 7.894 8.827 1.00 96.12 106 GLY A O 1
ATOM 797 N N . SER A 1 107 ? -9.680 7.283 10.997 1.00 97.12 107 SER A N 1
ATOM 798 C CA . SER A 1 107 ? -8.523 8.028 11.488 1.00 97.12 107 SER A CA 1
ATOM 799 C C . SER A 1 107 ? -7.218 7.389 11.013 1.00 97.12 107 SER A C 1
ATOM 801 O O . SER A 1 107 ? -7.105 6.175 10.869 1.00 97.12 107 SER A O 1
ATOM 803 N N . LYS A 1 108 ? -6.220 8.234 10.758 1.00 97.94 108 LYS A N 1
ATOM 804 C CA . LYS A 1 108 ? -4.890 7.832 10.290 1.00 97.94 108 LYS A CA 1
ATOM 805 C C . LYS A 1 108 ? -3.855 8.354 11.272 1.00 97.94 108 LYS A C 1
ATOM 807 O O . LYS A 1 108 ? -3.980 9.501 11.706 1.00 97.94 108 LYS A O 1
ATOM 812 N N . SER A 1 109 ? -2.851 7.541 11.598 1.00 98.12 109 SER A N 1
ATOM 813 C CA . SER A 1 109 ? -1.700 8.007 12.379 1.00 98.12 109 SER A CA 1
ATOM 814 C C . SER A 1 109 ? -0.936 9.097 11.621 1.00 98.12 109 SER A C 1
ATOM 816 O O . SER A 1 109 ? -1.137 9.286 10.417 1.00 98.12 109 SER A O 1
ATOM 818 N N . VAL A 1 110 ? -0.057 9.823 12.311 1.00 97.88 110 VAL A N 1
ATOM 819 C CA . VAL A 1 110 ? 0.744 10.888 11.689 1.00 97.88 110 VAL A CA 1
ATOM 820 C C . VAL A 1 110 ? 1.654 10.311 10.602 1.00 97.88 110 VAL A C 1
ATOM 822 O O . VAL A 1 110 ? 1.732 10.866 9.511 1.00 97.88 110 VAL A O 1
ATOM 825 N N . GLU A 1 111 ? 2.257 9.149 10.842 1.00 97.56 111 GLU A N 1
ATOM 826 C CA . GLU A 1 111 ? 3.094 8.431 9.875 1.00 97.56 111 GLU A CA 1
ATOM 827 C C . GLU A 1 111 ? 2.297 8.065 8.617 1.00 97.56 111 GLU A C 1
ATOM 829 O O . GLU A 1 111 ? 2.757 8.283 7.496 1.00 97.56 111 GLU A O 1
ATOM 834 N N . ALA A 1 112 ? 1.064 7.576 8.790 1.00 97.81 112 ALA A N 1
ATOM 835 C CA . ALA A 1 112 ? 0.182 7.258 7.672 1.00 97.81 112 ALA A CA 1
ATOM 836 C C . ALA A 1 112 ? -0.213 8.515 6.879 1.00 97.81 112 ALA A C 1
ATOM 838 O O . ALA A 1 112 ? -0.266 8.481 5.650 1.00 97.81 112 ALA A O 1
ATOM 839 N N . GLN A 1 113 ? -0.460 9.638 7.559 1.00 98.25 113 GLN A N 1
ATOM 840 C CA . GLN A 1 113 ? -0.764 10.912 6.903 1.00 98.25 113 GLN A CA 1
ATOM 841 C C . GLN A 1 113 ? 0.434 11.455 6.115 1.00 98.25 113 GLN A C 1
ATOM 843 O O . GLN A 1 113 ? 0.250 11.910 4.989 1.00 98.25 113 GLN A O 1
ATOM 848 N N . LEU A 1 114 ? 1.650 11.368 6.662 1.00 97.75 114 LEU A N 1
ATOM 849 C CA . LEU A 1 114 ? 2.876 11.783 5.972 1.00 97.75 114 LEU A CA 1
ATOM 850 C C . LEU A 1 114 ? 3.156 10.913 4.740 1.00 97.75 114 LEU A C 1
ATOM 852 O O . LEU A 1 114 ? 3.485 11.437 3.678 1.00 97.75 114 LEU A O 1
ATOM 856 N N . CYS A 1 115 ? 2.960 9.599 4.850 1.00 97.12 115 CYS A N 1
ATOM 857 C CA . CYS A 1 115 ? 3.090 8.667 3.730 1.00 97.12 115 CYS A CA 1
ATOM 858 C C . CYS A 1 115 ? 2.060 8.952 2.624 1.00 97.12 115 CYS A C 1
ATOM 860 O O . CYS A 1 115 ? 2.405 9.067 1.447 1.00 97.12 115 CYS A O 1
ATOM 862 N N . MET A 1 116 ? 0.798 9.164 3.005 1.00 98.12 116 MET A N 1
ATOM 863 C CA . MET A 1 116 ? -0.257 9.599 2.088 1.00 98.12 116 MET A CA 1
ATOM 864 C C . MET A 1 116 ? 0.090 10.934 1.412 1.00 98.12 116 MET A C 1
ATOM 866 O O . MET A 1 116 ? -0.080 11.064 0.202 1.00 98.12 116 MET A O 1
ATOM 870 N N . GLY A 1 117 ? 0.598 11.908 2.171 1.00 97.81 117 GLY A N 1
ATOM 871 C CA . GLY A 1 117 ? 1.011 13.212 1.654 1.00 97.81 117 GLY A CA 1
ATOM 872 C C . GLY A 1 117 ? 2.149 13.112 0.639 1.00 97.81 117 GLY A C 1
ATOM 873 O O . GLY A 1 117 ? 2.099 13.770 -0.398 1.00 97.81 117 GLY A O 1
ATOM 874 N N . ALA A 1 118 ? 3.128 12.235 0.877 1.00 96.19 118 ALA A N 1
ATOM 875 C CA . ALA A 1 118 ? 4.205 11.970 -0.074 1.00 96.19 118 ALA A CA 1
ATOM 876 C C . ALA A 1 118 ? 3.674 11.417 -1.405 1.00 96.19 118 ALA A C 1
ATOM 878 O O . ALA A 1 118 ? 4.065 11.899 -2.465 1.00 96.19 118 ALA A O 1
ATOM 879 N N . PHE A 1 119 ? 2.728 10.471 -1.367 1.00 96.94 119 PHE A N 1
ATOM 880 C CA . PHE A 1 119 ? 2.064 9.995 -2.584 1.00 96.94 119 PHE A CA 1
ATOM 881 C C . PHE A 1 119 ? 1.266 11.099 -3.285 1.00 96.94 119 PHE A C 1
ATOM 883 O O . PHE A 1 119 ? 1.356 11.238 -4.501 1.00 96.94 119 PHE A O 1
ATOM 890 N N . GLN A 1 120 ? 0.502 11.900 -2.538 1.00 97.44 120 GLN A N 1
ATOM 891 C CA . GLN A 1 120 ? -0.283 13.000 -3.104 1.00 97.44 120 GLN A CA 1
ATOM 892 C C . GLN A 1 120 ? 0.599 14.031 -3.809 1.00 97.44 120 GLN A C 1
ATOM 894 O O . GLN A 1 120 ? 0.261 14.460 -4.910 1.00 97.44 120 GLN A O 1
ATOM 899 N N . TYR A 1 121 ? 1.735 14.376 -3.201 1.00 96.50 121 TYR A N 1
ATOM 900 C CA . TYR A 1 121 ? 2.752 15.233 -3.802 1.00 96.50 121 TYR A CA 1
ATOM 901 C C . TYR A 1 121 ? 3.351 14.596 -5.063 1.00 96.50 121 TYR A C 1
ATOM 903 O O . TYR A 1 121 ? 3.444 15.238 -6.104 1.00 96.50 121 TYR A O 1
ATOM 911 N N . ALA A 1 122 ? 3.698 13.310 -4.994 1.00 94.62 122 ALA A N 1
ATOM 912 C CA . ALA A 1 122 ? 4.337 12.592 -6.090 1.00 94.62 122 ALA A CA 1
ATOM 913 C C . ALA A 1 122 ? 3.402 12.279 -7.270 1.00 94.62 122 ALA A C 1
ATOM 915 O O . ALA A 1 122 ? 3.869 11.953 -8.356 1.00 94.62 122 ALA A O 1
ATOM 916 N N . LYS A 1 123 ? 2.081 12.355 -7.081 1.00 93.44 123 LYS A N 1
ATOM 917 C CA . LYS A 1 123 ? 1.064 11.796 -7.984 1.00 93.44 123 LYS A CA 1
ATOM 918 C C . LYS A 1 123 ? 1.160 12.277 -9.433 1.00 93.44 123 LYS A C 1
ATOM 920 O O . LYS A 1 123 ? 0.939 11.480 -10.341 1.00 93.44 123 LYS A O 1
ATOM 925 N N . SER A 1 124 ? 1.475 13.553 -9.661 1.00 94.62 124 SER A N 1
ATOM 926 C CA . SER A 1 124 ? 1.610 14.131 -11.010 1.00 94.62 124 SER A CA 1
ATOM 927 C C . SER A 1 124 ? 2.879 13.687 -11.737 1.00 94.62 124 SER A C 1
ATOM 929 O O . SER A 1 124 ? 2.890 13.628 -12.962 1.00 94.62 124 SER A O 1
ATOM 931 N N . ASN A 1 125 ? 3.922 13.344 -10.983 1.00 92.56 125 ASN A N 1
ATOM 932 C CA . ASN A 1 125 ? 5.255 12.994 -11.473 1.00 92.56 125 ASN A CA 1
ATOM 933 C C . ASN A 1 125 ? 5.637 11.572 -11.036 1.00 92.56 125 ASN A C 1
ATOM 935 O O . ASN A 1 125 ? 6.808 11.244 -10.891 1.00 92.56 125 ASN A O 1
ATOM 939 N N . LEU A 1 126 ? 4.640 10.708 -10.812 1.00 90.31 126 LEU A N 1
ATOM 940 C CA . LEU A 1 126 ? 4.845 9.413 -10.165 1.00 90.31 126 LEU A CA 1
ATOM 941 C C . LEU A 1 126 ? 5.834 8.536 -10.938 1.00 90.31 126 LEU A C 1
ATOM 943 O O . LEU A 1 126 ? 6.659 7.864 -10.332 1.00 90.31 126 LEU A O 1
ATOM 947 N N . ASN A 1 127 ? 5.770 8.581 -12.270 1.00 87.75 127 ASN A N 1
ATOM 948 C CA . ASN A 1 127 ? 6.721 7.876 -13.122 1.00 87.75 127 ASN A CA 1
ATOM 949 C C . ASN A 1 127 ? 8.150 8.365 -12.871 1.00 87.75 127 ASN A C 1
ATOM 951 O O . ASN A 1 127 ? 9.017 7.546 -12.617 1.00 87.75 127 ASN A O 1
ATOM 955 N N . GLU A 1 128 ? 8.388 9.673 -12.899 1.00 87.06 128 GLU A N 1
ATOM 956 C CA . GLU A 1 128 ? 9.710 10.268 -12.665 1.00 87.06 128 GLU A CA 1
ATOM 957 C C . GLU A 1 128 ? 10.266 9.850 -11.298 1.00 87.06 128 GLU A C 1
ATOM 959 O O . GLU A 1 128 ? 11.355 9.302 -11.224 1.00 87.06 128 GLU A O 1
ATOM 964 N N . TYR A 1 129 ? 9.473 9.950 -10.228 1.00 85.75 129 TYR A N 1
ATOM 965 C CA . TYR A 1 129 ? 9.923 9.553 -8.889 1.00 85.75 129 TYR A CA 1
ATOM 966 C C . TYR A 1 129 ? 10.202 8.054 -8.727 1.00 85.75 129 TYR A C 1
ATOM 968 O O . TYR A 1 129 ? 11.036 7.679 -7.904 1.00 85.75 129 TYR A O 1
ATOM 976 N N . ILE A 1 130 ? 9.506 7.199 -9.480 1.00 84.62 130 ILE A N 1
ATOM 977 C CA . ILE A 1 130 ? 9.766 5.755 -9.489 1.00 84.62 130 ILE A CA 1
ATOM 978 C C . ILE A 1 130 ? 10.983 5.426 -10.363 1.00 84.62 130 ILE A C 1
ATOM 980 O O . ILE A 1 130 ? 11.746 4.543 -10.001 1.00 84.62 130 ILE A O 1
ATOM 984 N N . TRP A 1 131 ? 11.186 6.113 -11.490 1.00 79.06 131 TRP A N 1
ATOM 985 C CA . TRP A 1 131 ? 12.281 5.828 -12.428 1.00 79.06 131 TRP A CA 1
ATOM 986 C C . TRP A 1 131 ? 13.602 6.522 -12.075 1.00 79.06 131 TRP A C 1
ATOM 988 O O . TRP A 1 131 ? 14.657 6.027 -12.453 1.00 79.06 131 TRP A O 1
ATOM 998 N N . ASP A 1 132 ? 13.576 7.620 -11.324 1.00 70.94 132 ASP A N 1
ATOM 999 C CA . ASP A 1 132 ? 14.781 8.292 -10.819 1.00 70.94 132 ASP A CA 1
ATOM 1000 C C . ASP A 1 132 ? 15.211 7.760 -9.446 1.00 70.94 132 ASP A C 1
ATOM 1002 O O . ASP A 1 132 ? 16.206 8.210 -8.870 1.00 70.94 132 ASP A O 1
ATOM 1006 N N . CYS A 1 133 ? 14.485 6.779 -8.900 1.00 62.25 133 CYS A N 1
ATOM 1007 C CA . CYS A 1 133 ? 14.906 6.111 -7.683 1.00 62.25 133 CYS A CA 1
ATOM 1008 C C . CYS A 1 133 ? 16.184 5.302 -7.937 1.00 62.25 133 CYS A C 1
ATOM 1010 O O . CYS A 1 133 ? 16.387 4.742 -9.016 1.00 62.25 133 CYS A O 1
ATOM 1012 N N . GLY A 1 134 ? 17.058 5.221 -6.928 1.00 54.97 134 GLY A N 1
ATOM 1013 C CA . GLY A 1 134 ? 18.403 4.638 -7.031 1.00 54.97 134 GLY A CA 1
ATOM 1014 C C . GLY A 1 134 ? 18.486 3.151 -7.409 1.00 54.97 134 GLY A C 1
ATOM 1015 O O . GLY A 1 134 ? 19.557 2.573 -7.275 1.00 54.97 134 GLY A O 1
ATOM 1016 N N . ARG A 1 135 ? 17.386 2.522 -7.846 1.00 53.03 135 ARG A N 1
ATOM 1017 C CA . ARG A 1 135 ? 17.336 1.172 -8.424 1.00 53.03 135 ARG A CA 1
ATOM 1018 C C . ARG A 1 135 ? 17.146 1.139 -9.942 1.00 53.03 135 ARG A C 1
ATOM 1020 O O . ARG A 1 135 ? 17.488 0.140 -10.557 1.00 53.03 135 ARG A O 1
ATOM 1027 N N . CYS A 1 136 ? 16.605 2.188 -10.559 1.00 48.41 136 CYS A N 1
ATOM 1028 C CA . CYS A 1 136 ? 16.400 2.227 -12.012 1.00 48.41 136 CYS A CA 1
ATOM 1029 C C . CYS A 1 136 ? 17.641 2.705 -12.787 1.00 48.41 136 CYS A C 1
ATOM 1031 O O . CYS A 1 136 ? 17.709 2.505 -13.997 1.00 48.41 136 CYS A O 1
ATOM 1033 N N . ASN A 1 137 ? 18.622 3.283 -12.084 1.00 35.81 137 ASN A N 1
ATOM 1034 C CA . ASN A 1 137 ? 19.907 3.747 -12.621 1.00 35.81 137 ASN A CA 1
ATOM 1035 C C . ASN A 1 137 ? 21.121 2.952 -12.085 1.00 35.81 137 ASN A C 1
ATOM 1037 O O . ASN A 1 137 ? 22.249 3.430 -12.217 1.00 35.81 137 ASN A O 1
ATOM 1041 N N . ALA A 1 138 ? 20.899 1.788 -11.460 1.00 36.44 138 ALA A N 1
ATOM 1042 C CA . ALA A 1 138 ? 21.951 0.881 -10.985 1.00 36.44 138 ALA A CA 1
ATOM 1043 C C . ALA A 1 138 ? 22.070 -0.343 -11.904 1.00 36.44 138 ALA A C 1
ATOM 1045 O O . ALA A 1 138 ? 21.009 -0.897 -12.279 1.00 36.44 138 ALA A O 1
#

Radius of gyration: 16.73 Å; chains: 1; bounding box: 45×45×35 Å